Protein AF-A0AAP0J367-F1 (afdb_monomer)

Solvent-accessible surface area (backbone atoms only — not comparable to full-atom values): 4948 Å² total; per-residue (Å²): 137,86,79,85,83,75,74,79,79,77,73,57,66,70,56,50,50,52,50,52,52,50,50,52,52,50,57,69,21,47,45,97,88,74,49,68,44,60,67,56,52,56,74,70,58,86,78,82,80,69,39,74,85,61,63,58,97,82,46,66,38,56,78,45,76,80,37,78,95,73,75,38,66,47,113

Secondary structure (DSSP, 8-state):
------PPPPPPHHHHHHHHHHHHHHHHHB-TTS-B-HHHHHHH-------SSS-BTTB----EEEEGGGTEEE-

InterPro domains:
  IPR029058 Alpha/Beta hydrolase fold [G3DSA:3.40.50.1820] (2-75)

Radius of gyration: 20.12 Å; Cα contacts (8 Å, |Δi|>4): 46; chains: 1; bounding box: 55×39×44 Å

pLDDT: mean 90.59, std 11.51, range [43.41, 97.31]

Structure (mmCIF, N/CA/C/O backbone):
data_AF-A0AAP0J367-F1
#
_entry.id   AF-A0AAP0J367-F1
#
loop_
_atom_site.group_PDB
_atom_site.id
_atom_site.type_symbol
_atom_site.label_atom_id
_atom_site.label_alt_id
_atom_site.label_comp_id
_atom_site.label_asym_id
_atom_site.label_entity_id
_atom_site.label_seq_id
_atom_site.pdbx_PDB_ins_code
_atom_site.Cartn_x
_atom_site.Cartn_y
_atom_site.Cartn_z
_atom_site.occupancy
_atom_site.B_iso_or_equiv
_atom_site.auth_seq_id
_atom_site.auth_comp_id
_atom_site.auth_asym_id
_atom_site.auth_atom_id
_atom_site.pdbx_PDB_model_num
ATOM 1 N N . MET A 1 1 ? -33.758 -27.926 14.009 1.00 43.41 1 MET A N 1
ATOM 2 C CA . MET A 1 1 ? -32.441 -27.252 13.982 1.00 43.41 1 MET A CA 1
ATOM 3 C C . MET A 1 1 ? -32.643 -25.868 13.374 1.00 43.41 1 MET A C 1
ATOM 5 O O . MET A 1 1 ? -32.749 -25.769 12.162 1.00 43.41 1 MET A O 1
ATOM 9 N N . SER A 1 2 ? -32.826 -24.829 14.194 1.00 45.47 2 SER A N 1
ATOM 10 C CA . SER A 1 2 ? -33.036 -23.456 13.706 1.00 45.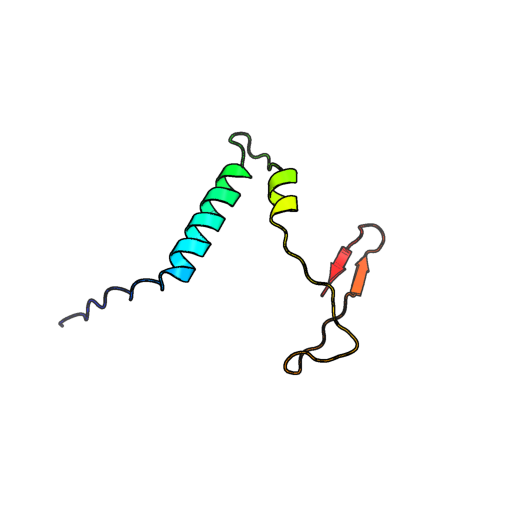47 2 SER A CA 1
ATOM 11 C C . SER A 1 2 ? -31.684 -22.751 13.648 1.00 45.47 2 SER A C 1
ATOM 13 O O . SER A 1 2 ? -31.110 -22.444 14.690 1.00 45.47 2 SER A O 1
ATOM 15 N N . GLY A 1 3 ? -31.138 -22.576 12.444 1.00 55.28 3 GLY A N 1
ATOM 16 C CA . GLY A 1 3 ? -29.888 -21.852 12.232 1.00 55.28 3 GLY A CA 1
ATOM 17 C C . GLY A 1 3 ? -30.083 -20.360 12.495 1.00 55.28 3 GLY A C 1
ATOM 18 O O . GLY A 1 3 ? -30.971 -19.737 11.918 1.00 55.28 3 GLY A O 1
ATOM 19 N N . ASN A 1 4 ? -29.263 -19.787 13.375 1.00 63.62 4 ASN A N 1
ATOM 20 C CA . ASN A 1 4 ? -29.204 -18.344 13.591 1.00 63.62 4 ASN A CA 1
ATOM 21 C C . ASN A 1 4 ? -28.665 -17.663 12.322 1.00 63.62 4 ASN A C 1
ATOM 23 O O . ASN A 1 4 ? -27.458 -17.632 12.095 1.00 63.62 4 ASN A O 1
ATOM 27 N N . ASN A 1 5 ? -29.554 -17.085 11.514 1.00 65.50 5 ASN A N 1
ATOM 28 C CA . ASN A 1 5 ? -29.185 -16.159 10.444 1.00 65.50 5 ASN A CA 1
ATOM 29 C C . ASN A 1 5 ? -28.848 -14.792 11.056 1.00 65.50 5 ASN A C 1
ATOM 31 O O . ASN A 1 5 ? -29.673 -13.880 11.062 1.00 65.50 5 ASN A O 1
ATOM 35 N N . GLN A 1 6 ? -27.641 -14.644 11.602 1.00 65.94 6 GLN A N 1
ATOM 36 C CA . GLN A 1 6 ? -27.113 -13.323 11.937 1.00 65.94 6 GLN A CA 1
ATOM 37 C C . GLN A 1 6 ? -26.588 -12.665 10.660 1.00 65.94 6 GLN A C 1
ATOM 39 O O . GLN A 1 6 ? -25.538 -13.037 10.138 1.00 65.94 6 GLN A O 1
ATOM 44 N N . SER A 1 7 ? -27.327 -11.684 10.141 1.00 67.06 7 SER A N 1
ATOM 45 C CA . SER A 1 7 ? -26.823 -10.804 9.088 1.00 67.06 7 SER A CA 1
ATOM 46 C C . SER A 1 7 ? -25.634 -10.000 9.630 1.00 67.06 7 SER A C 1
ATOM 48 O O . SER A 1 7 ? -25.764 -9.428 10.717 1.00 67.06 7 SER A O 1
ATOM 50 N N . PRO A 1 8 ? -24.499 -9.919 8.912 1.00 71.94 8 PRO A N 1
ATOM 51 C CA . PRO A 1 8 ? -23.343 -9.171 9.383 1.00 71.94 8 PRO A CA 1
ATOM 52 C C . PRO A 1 8 ? -23.716 -7.715 9.663 1.00 71.94 8 PRO A C 1
ATOM 54 O O . PRO A 1 8 ? -24.380 -7.061 8.855 1.00 71.94 8 PRO A O 1
ATOM 57 N N . SER A 1 9 ? -23.277 -7.209 10.817 1.00 74.81 9 SER A N 1
ATOM 58 C CA . SER A 1 9 ? -23.515 -5.821 11.198 1.00 74.81 9 SER A CA 1
ATOM 59 C C . SER A 1 9 ? -22.961 -4.873 10.130 1.00 74.81 9 SER A C 1
ATOM 61 O O . SER A 1 9 ? -21.824 -5.047 9.677 1.00 74.81 9 SER A O 1
ATOM 63 N N . PRO A 1 10 ? -23.733 -3.854 9.719 1.00 84.19 10 PRO A N 1
ATOM 64 C CA . PRO A 1 10 ? -23.294 -2.907 8.709 1.00 84.19 10 PRO A CA 1
ATOM 65 C C . PRO A 1 10 ? -22.002 -2.199 9.136 1.00 84.19 10 PRO A C 1
ATOM 67 O O . PRO A 1 10 ? -21.912 -1.680 10.247 1.00 84.19 10 PRO A O 1
ATOM 70 N N . LEU A 1 11 ? -21.020 -2.122 8.226 1.00 91.25 11 LEU A N 1
ATOM 71 C CA . LEU A 1 11 ? -19.781 -1.369 8.460 1.00 91.25 11 LEU A CA 1
ATOM 72 C C . LEU A 1 11 ? -20.098 0.069 8.905 1.00 91.25 11 LEU A C 1
ATOM 74 O O . LEU A 1 11 ? -20.977 0.692 8.293 1.00 91.25 11 LEU A O 1
ATOM 78 N N . PRO A 1 12 ? -19.366 0.632 9.888 1.00 95.00 12 PRO A N 1
ATOM 79 C CA . PRO A 1 12 ? -19.504 2.034 10.262 1.00 95.00 12 PRO A CA 1
ATOM 80 C C . PRO A 1 12 ? -19.369 2.948 9.041 1.00 95.00 12 PRO A C 1
ATOM 82 O O . PRO A 1 12 ? -18.533 2.713 8.167 1.00 95.00 12 PRO A O 1
ATOM 85 N N . TRP A 1 13 ? -20.158 4.021 8.981 1.00 94.25 13 TRP A N 1
ATOM 86 C CA . TRP A 1 13 ? -20.234 4.889 7.798 1.00 94.25 13 TRP A CA 1
ATOM 87 C C . TRP A 1 13 ? -18.873 5.461 7.360 1.00 94.25 13 TRP A C 1
ATOM 89 O O . TRP A 1 13 ? -18.626 5.589 6.165 1.00 94.25 13 TRP A O 1
ATOM 99 N N . LYS A 1 14 ? -17.956 5.733 8.304 1.00 95.81 14 LYS A N 1
ATOM 100 C CA . LYS A 1 14 ? -16.589 6.202 8.008 1.00 95.81 14 LYS A CA 1
ATOM 101 C C . LYS A 1 14 ? -15.785 5.171 7.216 1.00 95.81 14 LYS A C 1
ATOM 103 O O . LYS A 1 14 ? -15.070 5.533 6.290 1.00 95.81 14 LYS A O 1
ATOM 108 N N . ILE A 1 15 ? -15.934 3.890 7.560 1.00 96.38 15 ILE A N 1
ATOM 109 C CA . ILE A 1 15 ? -15.284 2.786 6.847 1.00 96.38 15 ILE A CA 1
ATOM 110 C C . ILE A 1 15 ? -15.884 2.646 5.451 1.00 96.38 15 ILE A C 1
ATOM 112 O O . ILE A 1 15 ? -15.140 2.510 4.486 1.00 96.38 15 ILE A O 1
ATOM 116 N N . ARG A 1 16 ? -17.213 2.760 5.323 1.00 94.94 16 ARG A N 1
ATOM 117 C CA . ARG A 1 16 ? -17.883 2.748 4.011 1.00 94.94 16 ARG A CA 1
ATOM 118 C C . ARG A 1 16 ? -17.372 3.866 3.107 1.00 94.94 16 ARG A C 1
ATOM 120 O O . ARG A 1 16 ? -17.038 3.609 1.957 1.00 94.94 16 ARG A O 1
ATOM 127 N N . LEU A 1 17 ? -17.273 5.083 3.641 1.00 96.50 17 LEU A N 1
ATOM 128 C CA . LEU A 1 17 ? -16.754 6.230 2.903 1.00 96.50 17 LEU A CA 1
ATOM 129 C C . LEU A 1 17 ? -15.292 6.014 2.494 1.00 96.50 17 LEU A C 1
ATOM 131 O O . LEU A 1 17 ? -14.956 6.196 1.328 1.00 96.50 17 LEU A O 1
ATOM 135 N N . GLY A 1 18 ? -14.441 5.567 3.423 1.00 96.12 18 GLY A N 1
ATOM 136 C CA . GLY A 1 18 ? -13.036 5.270 3.135 1.00 96.12 18 GLY A CA 1
ATOM 137 C C . GLY A 1 18 ? -12.864 4.207 2.047 1.00 96.12 18 GLY A C 1
ATOM 138 O O . GLY A 1 18 ? -12.088 4.404 1.117 1.00 96.12 18 GLY A O 1
ATOM 139 N N . LEU A 1 19 ? -13.637 3.119 2.111 1.00 96.38 19 LEU A N 1
ATOM 140 C CA . LEU A 1 19 ? -13.642 2.071 1.086 1.00 96.38 19 LEU A CA 1
ATOM 141 C C . LEU A 1 19 ? -14.139 2.587 -0.266 1.00 96.38 19 LEU A C 1
ATOM 143 O O . LEU A 1 19 ? -13.545 2.265 -1.290 1.00 96.38 19 LEU A O 1
ATOM 147 N N . SER A 1 20 ? -15.189 3.412 -0.278 1.00 96.25 20 SER A N 1
ATOM 148 C CA . SER A 1 20 ? -15.707 4.014 -1.510 1.00 96.25 20 SER A CA 1
ATOM 149 C C . SER A 1 20 ? -14.656 4.894 -2.189 1.00 96.25 20 SER A C 1
ATOM 151 O O . SER A 1 20 ? -14.472 4.810 -3.404 1.00 96.25 20 SER A O 1
ATOM 153 N N . ILE A 1 21 ? -13.937 5.711 -1.411 1.00 96.19 21 ILE A N 1
ATOM 154 C CA . ILE A 1 21 ? -12.839 6.546 -1.915 1.00 96.19 21 ILE A CA 1
ATOM 155 C C . ILE A 1 21 ? -11.708 5.659 -2.445 1.00 96.19 21 ILE A C 1
ATOM 157 O O . ILE A 1 21 ? -11.256 5.862 -3.569 1.00 96.19 21 ILE A O 1
ATOM 161 N N . LEU A 1 22 ? -11.285 4.651 -1.675 1.00 95.25 22 LEU A N 1
ATOM 162 C CA . LEU A 1 22 ? -10.205 3.744 -2.067 1.00 95.25 22 LEU A CA 1
ATOM 163 C C . LEU A 1 22 ? -10.529 2.975 -3.353 1.00 95.25 22 LEU A C 1
ATOM 165 O O . LEU A 1 22 ? -9.664 2.873 -4.223 1.00 95.25 22 LEU A O 1
ATOM 169 N N . SER A 1 23 ? -11.760 2.473 -3.495 1.00 95.25 23 SER A N 1
ATOM 170 C CA . SER A 1 23 ? -12.213 1.796 -4.716 1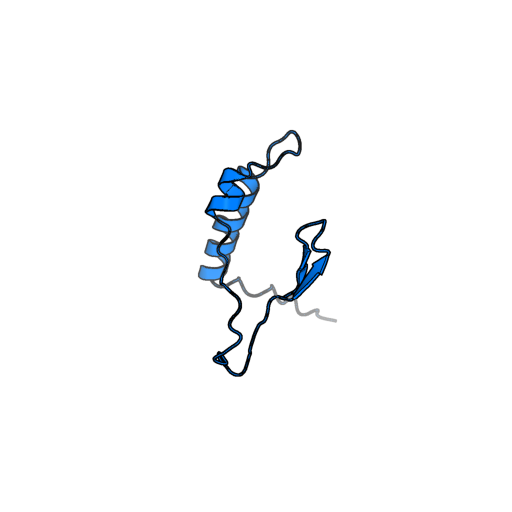.00 95.25 23 SER A CA 1
ATOM 171 C C . SER A 1 23 ? -12.128 2.744 -5.902 1.00 95.25 23 SER A C 1
ATOM 173 O O . SER A 1 23 ? -11.449 2.441 -6.875 1.00 95.25 23 SER A O 1
ATOM 175 N N . THR A 1 24 ? -12.712 3.938 -5.769 1.00 95.00 24 THR A N 1
ATOM 176 C CA . THR A 1 24 ? -12.723 4.949 -6.835 1.00 95.00 24 THR A CA 1
ATOM 177 C C . THR A 1 24 ? -11.306 5.315 -7.274 1.00 95.00 24 THR A C 1
ATOM 179 O O . THR A 1 24 ? -10.999 5.316 -8.461 1.00 95.00 24 THR A O 1
ATOM 182 N N . VAL A 1 25 ? -10.408 5.584 -6.324 1.00 95.38 25 VAL A N 1
ATOM 183 C CA . VAL A 1 25 ? -9.002 5.909 -6.610 1.00 95.38 25 VAL A CA 1
ATOM 184 C C . VAL A 1 25 ? -8.292 4.745 -7.297 1.00 95.38 25 VAL A C 1
ATOM 186 O O . VAL A 1 25 ? -7.552 4.961 -8.255 1.00 95.38 25 VAL A O 1
ATOM 189 N N . THR A 1 26 ? -8.515 3.518 -6.827 1.00 94.06 26 THR A N 1
ATOM 190 C CA . THR A 1 26 ? -7.896 2.319 -7.406 1.00 94.06 26 THR A CA 1
ATOM 191 C C . THR A 1 26 ? -8.396 2.077 -8.826 1.00 94.06 26 THR A C 1
ATOM 193 O O . THR A 1 26 ? -7.605 1.748 -9.706 1.00 94.06 26 THR A O 1
ATOM 196 N N . ASP A 1 27 ? -9.686 2.279 -9.078 1.00 94.12 27 ASP A N 1
ATOM 197 C CA . ASP A 1 27 ? -10.284 2.148 -10.404 1.00 94.12 27 ASP A CA 1
ATOM 198 C C . ASP A 1 27 ? -9.790 3.235 -11.364 1.00 94.12 27 ASP A C 1
ATOM 200 O O . ASP A 1 27 ? -9.491 2.926 -12.510 1.00 94.12 27 ASP A O 1
ATOM 204 N N . LEU A 1 28 ? -9.590 4.469 -10.888 1.00 93.56 28 LEU A N 1
ATOM 205 C CA . LEU A 1 28 ? -8.961 5.542 -11.671 1.00 93.56 28 LEU A CA 1
ATOM 206 C C . LEU A 1 28 ? -7.468 5.297 -11.935 1.00 93.56 28 LEU A C 1
ATOM 208 O O . LEU A 1 28 ? -6.932 5.726 -12.960 1.00 93.56 28 LEU A O 1
ATOM 212 N N . ALA A 1 29 ? -6.770 4.650 -10.999 1.00 94.94 29 ALA A N 1
ATOM 213 C CA . ALA A 1 29 ? -5.364 4.308 -11.158 1.00 94.94 29 ALA A CA 1
ATOM 214 C C . ALA A 1 29 ? -5.168 3.161 -12.159 1.00 94.94 29 ALA A C 1
ATOM 216 O O . ALA A 1 29 ? -4.169 3.161 -12.877 1.00 94.94 29 ALA A O 1
ATOM 217 N N . LYS A 1 30 ? -6.096 2.201 -12.224 1.00 95.38 30 LYS A N 1
ATOM 218 C CA . LYS A 1 30 ? -6.067 1.095 -13.190 1.00 95.38 30 LYS A CA 1
ATOM 219 C C . LYS A 1 30 ? -6.521 1.562 -14.571 1.00 95.38 30 LYS A C 1
ATOM 221 O O . LYS A 1 30 ? -7.520 2.258 -14.710 1.00 95.38 30 LYS A O 1
ATOM 226 N N . ARG A 1 31 ? -5.818 1.130 -15.614 1.00 90.31 31 ARG A N 1
ATOM 227 C CA . ARG A 1 31 ? -6.264 1.263 -17.007 1.00 90.31 31 ARG A CA 1
ATOM 228 C C . ARG A 1 31 ? -6.685 -0.093 -17.560 1.00 90.31 31 ARG A C 1
ATOM 230 O O . ARG A 1 31 ? -6.251 -1.138 -17.082 1.00 90.31 31 ARG A O 1
ATOM 237 N N . SER A 1 32 ? -7.534 -0.073 -18.584 1.00 91.44 32 SER A N 1
ATOM 238 C CA . SER A 1 32 ? -8.052 -1.280 -19.240 1.00 91.44 32 SER A CA 1
ATOM 239 C C . SER A 1 32 ? -6.973 -2.119 -19.931 1.00 91.44 32 SER A C 1
ATOM 241 O O . SER A 1 32 ? -7.181 -3.302 -20.160 1.00 91.44 32 SER A O 1
ATOM 243 N N . ASP A 1 33 ? -5.823 -1.520 -20.246 1.00 93.06 33 ASP A N 1
ATOM 244 C CA . ASP A 1 33 ? -4.651 -2.185 -20.829 1.00 93.06 33 ASP A CA 1
ATOM 245 C C . ASP A 1 33 ? -3.768 -2.901 -19.786 1.00 93.06 33 ASP A C 1
ATOM 247 O O . ASP A 1 33 ? -2.720 -3.444 -20.127 1.00 93.06 33 ASP A O 1
ATOM 251 N N . GLY A 1 34 ? -4.165 -2.890 -18.508 1.00 90.69 34 GLY A N 1
ATOM 252 C CA . GLY A 1 34 ? -3.401 -3.476 -17.406 1.00 90.69 34 GLY A CA 1
ATOM 253 C C . GLY A 1 34 ? -2.287 -2.575 -16.865 1.00 90.69 34 GLY A C 1
ATOM 254 O O . GLY A 1 34 ? -1.606 -2.956 -15.911 1.00 90.69 34 GLY A O 1
ATOM 255 N N . SER A 1 35 ? -2.103 -1.372 -17.417 1.00 94.44 35 SER A N 1
ATOM 256 C CA . SER A 1 35 ? -1.162 -0.393 -16.874 1.00 94.44 35 SER A CA 1
ATOM 257 C C . SER A 1 35 ? -1.748 0.361 -15.669 1.00 94.44 35 SER A C 1
ATOM 259 O O . SER A 1 35 ? -2.963 0.442 -15.471 1.00 94.44 35 SER A O 1
ATOM 261 N N . LEU A 1 36 ? -0.865 0.929 -14.840 1.00 94.94 36 LEU A N 1
ATOM 262 C CA . LEU A 1 36 ? -1.238 1.777 -13.706 1.00 94.94 36 LEU A CA 1
ATOM 263 C C . LEU A 1 36 ? -0.812 3.226 -13.946 1.00 94.94 36 LEU A C 1
ATOM 265 O O . LEU A 1 36 ? 0.342 3.510 -14.281 1.00 94.94 36 LEU A O 1
ATOM 269 N N . ASN A 1 37 ? -1.716 4.165 -13.684 1.00 95.00 37 ASN A N 1
ATOM 270 C CA . ASN A 1 37 ? -1.402 5.582 -13.617 1.00 95.00 37 ASN A CA 1
ATOM 271 C C . ASN A 1 37 ? -0.621 5.888 -12.329 1.00 95.00 37 ASN A C 1
ATOM 273 O O . ASN A 1 37 ? -1.184 6.167 -11.267 1.00 95.00 37 ASN A O 1
ATOM 277 N N . ARG A 1 38 ? 0.710 5.856 -12.441 1.00 93.56 38 ARG A N 1
ATOM 278 C CA . ARG A 1 38 ? 1.641 6.076 -11.324 1.00 93.56 38 ARG A CA 1
ATOM 279 C C . ARG A 1 38 ? 1.498 7.453 -10.676 1.00 93.56 38 ARG A C 1
ATOM 281 O O . ARG A 1 38 ? 1.811 7.579 -9.498 1.00 93.56 38 ARG A O 1
ATOM 288 N N . SER A 1 39 ? 1.013 8.463 -11.398 1.00 94.12 39 SER A N 1
ATOM 289 C CA . SER A 1 39 ? 0.801 9.804 -10.839 1.00 94.12 39 SER A CA 1
ATOM 290 C C . SER A 1 39 ? -0.337 9.813 -9.821 1.00 94.12 39 SER A C 1
ATOM 292 O O . SER A 1 39 ? -0.188 10.404 -8.756 1.00 94.12 39 SER A O 1
ATOM 294 N N . ILE A 1 40 ? -1.433 9.101 -10.107 1.00 94.44 40 ILE A N 1
ATOM 295 C CA . ILE A 1 40 ? -2.547 8.937 -9.161 1.00 94.44 40 ILE A CA 1
ATOM 296 C C . ILE A 1 40 ? -2.072 8.141 -7.947 1.00 94.44 40 ILE A C 1
ATOM 298 O O . ILE A 1 40 ? -2.262 8.591 -6.821 1.00 94.44 40 ILE A O 1
ATOM 302 N N . VAL A 1 41 ? -1.384 7.014 -8.171 1.00 94.50 41 VAL A N 1
ATOM 303 C CA . VAL A 1 41 ? -0.827 6.189 -7.083 1.00 94.50 41 VAL A CA 1
ATOM 304 C C . VAL A 1 41 ? 0.109 7.013 -6.197 1.00 94.50 41 VAL A C 1
ATOM 306 O O . VAL A 1 41 ? -0.005 6.962 -4.979 1.00 94.50 41 VAL A O 1
ATOM 309 N N . ARG A 1 42 ? 0.996 7.823 -6.786 1.00 93.88 42 ARG A N 1
ATOM 310 C CA . ARG A 1 42 ? 1.923 8.685 -6.042 1.00 93.88 42 ARG A CA 1
ATOM 311 C C . ARG A 1 42 ? 1.202 9.779 -5.254 1.00 93.88 42 ARG A C 1
ATOM 313 O O . ARG A 1 42 ? 1.627 10.069 -4.142 1.00 93.88 42 ARG A O 1
ATOM 320 N N . LEU A 1 43 ? 0.136 10.363 -5.804 1.00 93.94 43 LEU A N 1
ATOM 321 C CA . LEU A 1 43 ? -0.649 11.408 -5.138 1.00 93.94 43 LEU A CA 1
ATOM 322 C C . LEU A 1 43 ? -1.323 10.898 -3.856 1.00 93.94 43 LEU A C 1
ATOM 324 O O . LEU A 1 43 ? -1.412 11.636 -2.880 1.00 93.94 43 LEU A O 1
ATOM 328 N N . VAL A 1 44 ? -1.773 9.642 -3.854 1.00 93.62 44 VAL A N 1
ATOM 329 C CA . VAL A 1 44 ? -2.468 9.023 -2.710 1.00 93.62 44 VAL A CA 1
ATOM 330 C C . VAL A 1 44 ? -1.556 8.164 -1.830 1.00 93.62 44 VAL A C 1
ATOM 332 O O . VAL A 1 44 ? -2.020 7.564 -0.861 1.00 93.62 44 VAL A O 1
ATOM 335 N N . ASN A 1 45 ? -0.262 8.084 -2.151 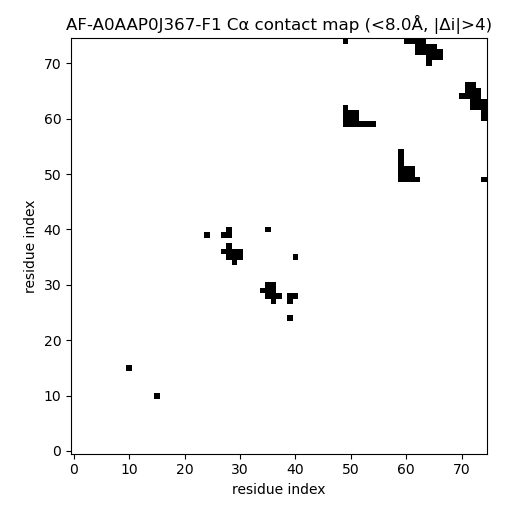1.00 92.44 45 ASN A N 1
ATOM 336 C CA . ASN A 1 45 ? 0.710 7.316 -1.381 1.00 92.44 45 ASN A CA 1
ATOM 337 C C . ASN A 1 45 ? 1.156 8.094 -0.136 1.00 92.44 45 ASN A C 1
ATOM 339 O O . ASN A 1 45 ? 2.231 8.698 -0.100 1.00 92.44 45 ASN A O 1
ATOM 343 N N . PHE A 1 46 ? 0.314 8.093 0.894 1.00 93.06 46 PHE A N 1
ATOM 344 C CA . PHE A 1 46 ? 0.617 8.725 2.175 1.00 93.06 46 PHE A CA 1
ATOM 345 C C . PHE A 1 46 ? 1.603 7.871 2.980 1.00 93.06 46 PHE A C 1
ATOM 347 O O . PHE A 1 46 ? 1.225 6.902 3.636 1.00 93.06 46 PHE A O 1
ATOM 354 N N . THR A 1 47 ? 2.880 8.246 2.946 1.00 92.31 47 THR A N 1
ATOM 355 C CA . THR A 1 47 ? 3.952 7.564 3.684 1.00 92.31 47 THR A CA 1
ATOM 356 C C . THR A 1 47 ? 4.416 8.375 4.889 1.00 92.31 47 THR A C 1
ATOM 358 O O . THR A 1 47 ? 4.480 9.602 4.831 1.00 92.31 47 THR A O 1
ATOM 361 N N . VAL A 1 48 ? 4.841 7.688 5.949 1.00 93.69 48 VAL A N 1
ATOM 362 C CA . VAL A 1 48 ? 5.504 8.289 7.117 1.00 93.69 48 VAL A CA 1
ATOM 363 C C . VAL A 1 48 ? 6.935 7.752 7.201 1.00 93.69 48 VAL A C 1
ATOM 365 O O . VAL A 1 48 ? 7.199 6.626 6.777 1.00 93.69 48 VAL A O 1
ATOM 368 N N . LYS A 1 49 ? 7.878 8.554 7.706 1.00 93.88 49 LYS A N 1
ATOM 369 C CA . LYS A 1 49 ? 9.271 8.126 7.919 1.00 93.88 49 LYS A CA 1
ATOM 370 C C . LYS A 1 49 ? 9.385 7.191 9.128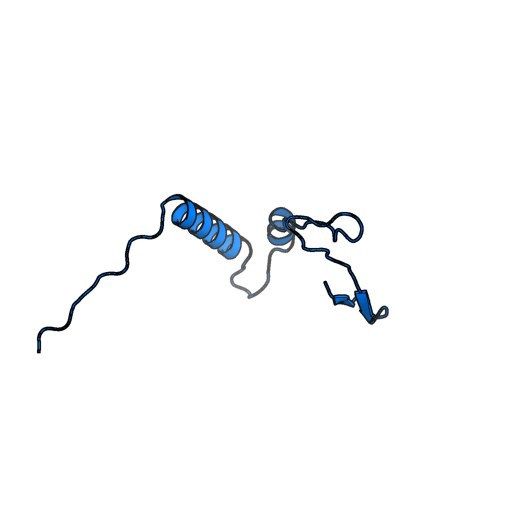 1.00 93.88 49 LYS A C 1
ATOM 372 O O . LYS A 1 49 ? 8.595 7.302 10.065 1.00 93.88 49 LYS A O 1
ATOM 377 N N . ALA A 1 50 ? 10.378 6.303 9.113 1.00 94.56 50 ALA A N 1
ATOM 378 C CA . ALA A 1 50 ? 10.761 5.531 10.289 1.00 94.56 50 ALA A CA 1
ATOM 379 C C . ALA A 1 50 ? 11.117 6.463 11.462 1.00 94.56 50 ALA A C 1
ATOM 381 O O . ALA A 1 50 ? 11.626 7.569 11.255 1.00 94.56 50 ALA A O 1
ATOM 382 N N . ASN A 1 51 ? 10.835 6.024 12.688 1.00 95.69 51 ASN A N 1
ATOM 383 C CA . ASN A 1 51 ? 11.100 6.797 13.898 1.00 95.69 51 ASN A CA 1
ATOM 384 C C . ASN A 1 51 ? 11.983 5.987 14.864 1.00 95.69 51 ASN A C 1
ATOM 386 O O . ASN A 1 51 ? 11.448 5.322 15.756 1.00 95.69 51 ASN A O 1
ATOM 390 N N . PRO A 1 52 ? 13.320 6.048 14.696 1.00 92.50 52 PRO A N 1
ATOM 391 C CA . PRO A 1 52 ? 14.270 5.257 15.479 1.00 92.50 52 PRO A CA 1
ATOM 392 C C . PRO A 1 52 ? 14.450 5.769 16.915 1.00 92.50 52 PRO A C 1
ATOM 394 O O . PRO A 1 52 ? 14.849 5.017 17.795 1.00 92.50 52 PRO A O 1
ATOM 397 N N . ALA A 1 53 ? 14.203 7.061 17.155 1.00 92.81 53 ALA A N 1
ATOM 398 C CA . ALA A 1 53 ? 14.672 7.738 18.364 1.00 92.81 53 ALA A CA 1
ATOM 399 C C . ALA A 1 53 ? 13.626 7.809 19.483 1.00 92.81 53 ALA A C 1
ATOM 401 O O . ALA A 1 53 ? 13.972 7.725 20.659 1.00 92.81 53 ALA A O 1
ATOM 402 N N . LYS A 1 54 ? 12.347 8.002 19.140 1.00 94.06 54 LYS A N 1
ATOM 403 C CA . LYS A 1 54 ? 11.290 8.222 20.133 1.00 94.06 54 LYS A CA 1
ATOM 404 C C . LYS A 1 54 ? 10.155 7.220 19.941 1.00 94.06 54 LYS A C 1
ATOM 406 O O . LYS A 1 54 ? 9.410 7.368 18.976 1.00 94.06 54 LYS A O 1
ATOM 411 N N . PRO A 1 55 ? 9.951 6.263 20.860 1.00 93.62 55 PRO A N 1
ATOM 412 C CA . PRO A 1 55 ? 8.841 5.325 20.761 1.00 93.62 55 PRO A CA 1
ATOM 413 C C . PRO A 1 55 ? 7.489 6.041 20.669 1.00 93.62 55 PRO A C 1
ATOM 415 O O . PRO A 1 55 ? 7.196 6.946 21.456 1.00 93.62 55 PRO A O 1
ATOM 418 N N . VAL A 1 56 ? 6.631 5.600 19.748 1.00 95.12 56 VAL A N 1
ATOM 419 C CA . VAL A 1 56 ? 5.223 6.019 19.681 1.00 95.12 56 VAL A CA 1
ATOM 420 C C . VAL A 1 56 ? 4.380 4.840 20.131 1.00 95.12 56 VAL A C 1
ATOM 422 O O . VAL A 1 56 ? 4.401 3.787 19.502 1.00 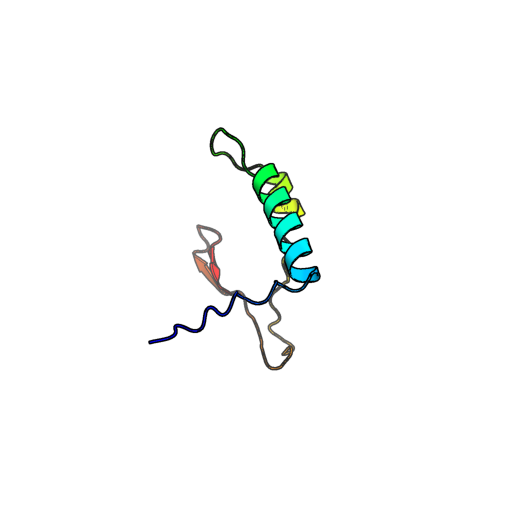95.12 56 VAL A O 1
ATOM 425 N N . LYS A 1 57 ? 3.666 4.996 21.253 1.00 95.81 57 LYS A N 1
ATOM 426 C CA . LYS A 1 57 ? 2.933 3.893 21.907 1.00 95.81 57 LYS A CA 1
ATOM 427 C C . LYS A 1 57 ? 3.821 2.658 22.166 1.00 95.81 57 LYS A C 1
ATOM 429 O O . LYS A 1 57 ? 3.367 1.531 22.029 1.00 95.81 57 LYS A O 1
ATOM 434 N N . GLY A 1 58 ? 5.092 2.883 22.511 1.00 96.25 58 GLY A N 1
ATOM 435 C CA . GLY A 1 58 ? 6.066 1.822 22.795 1.00 96.25 58 GLY A CA 1
ATOM 436 C C . GLY A 1 58 ? 6.720 1.178 21.567 1.00 96.25 58 GLY A C 1
ATOM 437 O O . GLY A 1 58 ? 7.556 0.302 21.740 1.00 96.25 58 GLY A O 1
ATOM 438 N N . VAL A 1 59 ? 6.392 1.617 20.346 1.00 96.00 59 VAL A N 1
ATOM 439 C CA . VAL A 1 59 ? 6.950 1.056 19.105 1.00 96.00 59 VAL A CA 1
ATOM 440 C C . VAL A 1 59 ? 7.986 2.003 18.496 1.00 96.00 59 VAL A C 1
ATOM 442 O O . VAL A 1 59 ? 7.735 3.205 18.368 1.00 96.00 59 VAL A O 1
ATOM 445 N N . ILE A 1 60 ? 9.135 1.444 18.111 1.00 96.50 60 ILE A N 1
ATOM 446 C CA . ILE A 1 60 ? 10.197 2.081 17.319 1.00 96.50 60 ILE A CA 1
ATOM 447 C C . ILE A 1 60 ? 10.212 1.416 15.937 1.00 96.50 60 ILE A C 1
ATOM 449 O O . ILE A 1 60 ? 9.982 0.214 15.833 1.00 96.50 60 ILE A O 1
ATOM 453 N N . SER A 1 61 ? 10.482 2.191 14.887 1.00 96.31 61 SER A N 1
ATOM 454 C CA . SER A 1 61 ? 10.663 1.679 13.524 1.00 96.31 61 SER A CA 1
ATOM 455 C C . SER A 1 61 ? 11.981 2.168 12.932 1.00 96.31 61 SER A C 1
ATOM 457 O O . SER A 1 61 ? 12.393 3.305 13.177 1.00 96.31 61 SER A O 1
ATOM 459 N N . THR A 1 62 ? 12.636 1.317 12.146 1.00 95.81 62 THR A N 1
ATOM 460 C CA . THR A 1 62 ? 13.939 1.587 11.519 1.00 95.81 62 THR A CA 1
ATOM 461 C C . THR A 1 62 ? 13.953 1.048 10.097 1.00 95.81 62 THR A C 1
ATOM 463 O O . THR A 1 62 ? 13.446 -0.043 9.873 1.00 95.81 62 THR A O 1
ATOM 466 N N . ASP A 1 63 ? 14.569 1.774 9.166 1.00 96.31 63 ASP A N 1
ATOM 467 C CA . ASP A 1 63 ? 14.767 1.304 7.791 1.00 96.31 63 ASP A CA 1
ATOM 468 C C . ASP A 1 63 ? 16.117 0.588 7.668 1.00 96.31 63 ASP A C 1
ATOM 470 O O . ASP A 1 63 ? 17.146 1.148 8.048 1.00 96.31 63 ASP A O 1
ATOM 474 N N . ILE A 1 64 ? 16.120 -0.635 7.135 1.00 96.12 64 ILE A N 1
ATOM 475 C CA . ILE A 1 64 ? 17.323 -1.455 6.937 1.00 96.12 64 ILE A CA 1
ATOM 476 C C . ILE A 1 64 ? 17.448 -1.792 5.451 1.00 96.12 64 ILE A C 1
ATOM 478 O O . ILE A 1 64 ? 16.592 -2.475 4.889 1.00 96.12 64 ILE A O 1
ATOM 482 N N . THR A 1 65 ? 18.519 -1.335 4.801 1.00 96.94 65 THR A N 1
ATOM 483 C CA . THR A 1 65 ? 18.8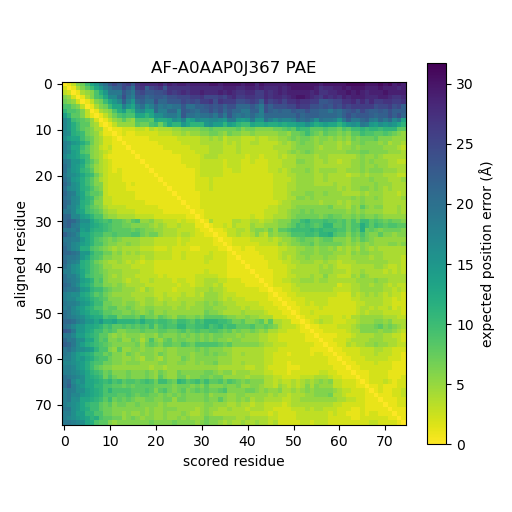19 -1.683 3.404 1.00 96.94 65 THR A CA 1
ATOM 484 C C . THR A 1 65 ? 19.327 -3.120 3.322 1.00 96.94 65 THR A C 1
ATOM 486 O O . THR A 1 65 ? 20.351 -3.448 3.915 1.00 96.94 65 THR A O 1
ATOM 489 N N . GLY A 1 66 ? 18.614 -3.975 2.586 1.00 95.25 66 GLY A N 1
ATOM 490 C CA . GLY A 1 66 ? 19.011 -5.370 2.367 1.00 95.25 66 GLY A CA 1
ATOM 491 C C . GLY A 1 66 ? 19.773 -5.597 1.063 1.00 95.25 66 GLY A C 1
ATOM 492 O O . GLY A 1 66 ? 20.619 -6.482 1.002 1.00 95.25 66 GLY A O 1
ATOM 493 N N . ASP A 1 67 ? 19.497 -4.794 0.030 1.00 96.81 67 ASP A N 1
ATOM 494 C CA . ASP A 1 67 ? 20.212 -4.836 -1.251 1.00 96.81 67 ASP A CA 1
ATOM 495 C C . ASP A 1 67 ? 20.314 -3.425 -1.847 1.00 96.81 67 ASP A C 1
ATOM 497 O O . ASP A 1 67 ? 19.355 -2.883 -2.405 1.00 96.81 67 ASP A O 1
ATOM 501 N N . SER A 1 68 ? 21.500 -2.823 -1.727 1.00 94.00 68 SER A N 1
ATOM 502 C CA . SER A 1 68 ? 21.776 -1.473 -2.228 1.00 94.00 68 SER A CA 1
ATOM 503 C C . SER A 1 68 ? 21.809 -1.388 -3.753 1.00 94.00 68 SER A C 1
ATOM 505 O O . SER A 1 68 ? 21.541 -0.319 -4.293 1.00 94.00 68 SER A O 1
ATOM 507 N N . ALA A 1 69 ? 22.102 -2.484 -4.464 1.00 97.31 69 ALA A N 1
ATOM 508 C CA . ALA A 1 69 ? 22.134 -2.471 -5.928 1.00 97.31 69 ALA A CA 1
ATOM 509 C C . ALA A 1 69 ? 20.727 -2.325 -6.532 1.00 97.31 69 ALA A C 1
ATOM 511 O O . ALA A 1 69 ? 20.585 -1.924 -7.687 1.00 97.31 69 ALA A O 1
ATOM 512 N N . ARG A 1 70 ? 19.689 -2.644 -5.748 1.00 96.00 7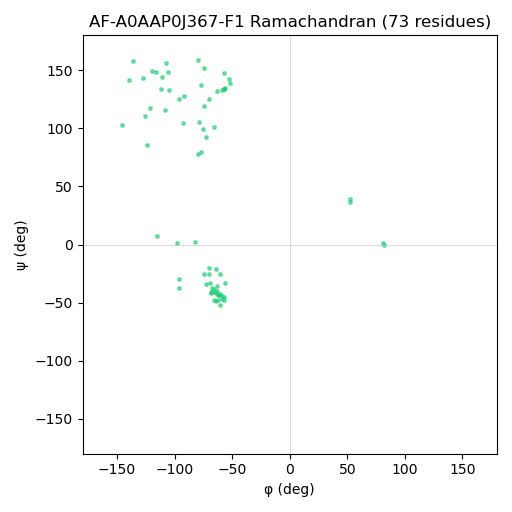0 ARG A N 1
ATOM 513 C CA . ARG A 1 70 ? 18.277 -2.601 -6.156 1.00 96.00 70 ARG A CA 1
ATOM 514 C C . ARG A 1 70 ? 17.441 -1.577 -5.390 1.00 96.00 70 ARG A C 1
ATOM 516 O O . ARG A 1 70 ? 16.226 -1.575 -5.558 1.00 96.00 70 ARG A O 1
ATOM 523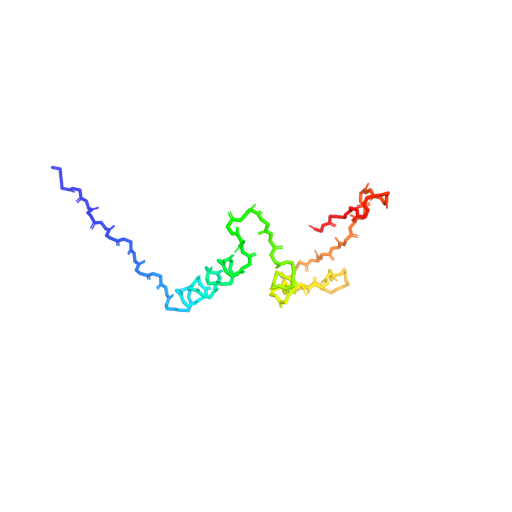 N N . ASP A 1 71 ? 18.071 -0.745 -4.559 1.00 95.12 71 ASP A N 1
ATOM 524 C CA . ASP A 1 71 ? 17.389 0.196 -3.656 1.00 95.12 71 ASP A CA 1
ATOM 525 C C . ASP A 1 71 ? 16.324 -0.494 -2.771 1.00 95.12 71 ASP A C 1
ATOM 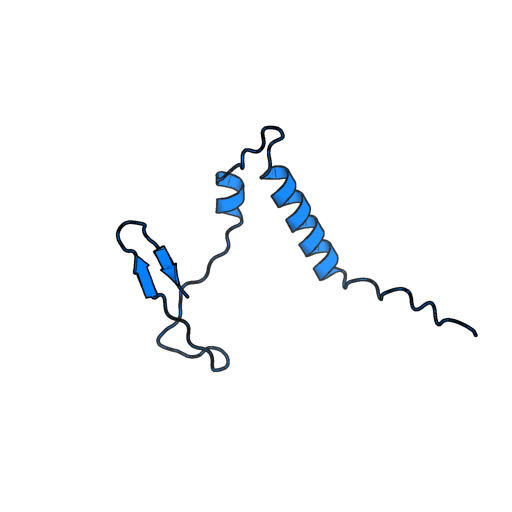527 O O . ASP A 1 71 ? 15.224 0.014 -2.545 1.00 95.12 71 ASP A O 1
ATOM 531 N N . LEU A 1 72 ? 16.632 -1.709 -2.295 1.00 96.56 72 LEU A N 1
ATOM 532 C CA . LEU A 1 72 ? 15.708 -2.524 -1.508 1.00 96.56 72 LEU A CA 1
ATOM 533 C C . LEU A 1 72 ? 15.964 -2.358 -0.008 1.00 96.56 72 LEU A C 1
ATOM 535 O O . LEU A 1 72 ? 17.062 -2.623 0.494 1.00 96.56 72 LEU A O 1
ATOM 539 N N . TRP A 1 73 ? 14.913 -1.998 0.722 1.00 96.75 73 TRP A N 1
ATOM 540 C CA . TRP A 1 73 ? 14.936 -1.813 2.168 1.00 96.75 73 TRP A CA 1
ATOM 541 C C . TRP A 1 73 ? 13.716 -2.441 2.844 1.00 96.75 73 TRP A C 1
ATOM 543 O O . TRP A 1 73 ? 12.672 -2.658 2.227 1.00 96.75 73 TRP A O 1
ATOM 553 N N . PHE A 1 74 ? 13.875 -2.727 4.131 1.00 95.62 74 PHE A N 1
ATOM 554 C CA . PHE A 1 74 ? 12.860 -3.284 5.017 1.00 95.62 74 PHE A CA 1
ATOM 555 C C . PHE A 1 74 ? 12.591 -2.311 6.165 1.00 95.62 74 PHE A C 1
ATOM 557 O O . PHE A 1 74 ? 13.499 -1.587 6.577 1.00 95.62 74 PHE A O 1
ATOM 564 N N . ARG A 1 75 ? 11.359 -2.309 6.678 1.00 93.94 75 ARG A N 1
ATOM 565 C CA . ARG A 1 75 ? 10.933 -1.552 7.860 1.00 93.94 75 ARG A CA 1
ATOM 566 C C . ARG A 1 75 ? 10.082 -2.418 8.766 1.00 93.94 75 ARG A C 1
ATOM 568 O O . ARG A 1 75 ? 9.247 -3.167 8.211 1.00 93.94 75 ARG A O 1
#

Foldseek 3Di:
DDDPPDDDDDDDVVVVVVVVVVVVLQVVQADPVRHGPVVSVVVPPDDDDFAQDDDDVNDGGDWAAPDPVVRDIDD

Nearest PDB structures (foldseek):
  2zsh-assembly1_A  TM=9.256E-01  e=1.551E-02  Arabidopsis thaliana
  3ed1-assembly7_E  TM=8.914E-01  e=2.181E-02  Oryza sativa Japonica Group
  3ebl-assembly4_D  TM=8.950E-01  e=3.284E-02  Oryza sativa Japonica Group
  3ebl-assembly6_F  TM=8.861E-01  e=3.515E-02  Oryza sativa Japonica Group
  3ebl-assembly3_C  TM=8.902E-01  e=5.291E-02  Oryza sativa Japonica Group

Mean predicted aligned error: 7.21 Å

Sequence (75 aa):
MSGNNQSPSPLPWKIRLGLSILSTVTDLAKRSDGSLNRSIVRLVNFTVKANPAKPVKGVISTDITGDSARDLWFR

Organism: NCBI:txid152367